Protein AF-A0A941L6X6-F1 (afdb_monomer_lite)

Sequence (63 aa):
MGQQQLLLVILVTIIVGIATVVAINTFSSAADSANLDAVRQDVANIAASAQSYYMKPTQLGGG

Foldseek 3Di:
DVVVVVVVVVVVVVVVVVVVVVVVVVVVVVVVVVVVVVVVVVVVVVVVVLVVLCPDDVVVVGD

Radius of gyration: 26.74 Å; chains: 1; bounding box: 43×13×77 Å

pLDDT: mean 92.23, std 8.6, range [57.41, 98.31]

Secondary structure (DSSP, 8-state):
-HHHHHHHHHHHHHHHHHHHHHHHHHHHHHHHHHHHHHHHHHHHHHHHHHHHHHHS-GGGT--

Structure (mmCIF, N/CA/C/O backbone):
data_AF-A0A941L6X6-F1
#
_entry.id   AF-A0A941L6X6-F1
#
loop_
_atom_site.group_PDB
_atom_site.id
_atom_site.type_symbol
_atom_site.label_atom_id
_atom_site.label_alt_id
_atom_site.label_comp_id
_atom_site.label_asym_id
_atom_site.label_entity_id
_atom_site.label_seq_id
_atom_site.pdbx_PDB_ins_code
_atom_site.Cartn_x
_atom_site.Cartn_y
_atom_site.Cartn_z
_atom_site.occupancy
_atom_site.B_iso_or_equiv
_atom_site.auth_seq_id
_atom_site.auth_comp_id
_atom_site.auth_asym_id
_atom_site.auth_atom_id
_atom_site.pdbx_PDB_model_num
ATOM 1 N N . MET A 1 1 ? 25.272 5.780 -38.881 1.00 80.31 1 MET A N 1
ATOM 2 C CA . MET A 1 1 ? 24.533 6.666 -37.951 1.00 80.31 1 MET A CA 1
ATOM 3 C C . MET A 1 1 ? 23.105 6.185 -37.684 1.00 80.31 1 MET A C 1
ATOM 5 O O . MET A 1 1 ? 22.791 5.968 -36.524 1.00 80.31 1 MET A O 1
ATOM 9 N N . GLY A 1 2 ? 22.269 5.919 -38.701 1.00 83.50 2 GLY A N 1
ATOM 10 C CA . GLY A 1 2 ? 20.870 5.489 -38.485 1.00 83.50 2 GLY A CA 1
ATOM 11 C C . GLY A 1 2 ? 20.678 4.167 -37.717 1.00 83.50 2 GLY A C 1
ATOM 12 O O . GLY A 1 2 ? 19.801 4.081 -36.866 1.00 83.50 2 GLY A O 1
ATOM 13 N N . GLN A 1 3 ? 21.527 3.156 -37.942 1.00 89.31 3 GLN A N 1
ATOM 14 C CA . GLN A 1 3 ? 21.391 1.845 -37.282 1.00 89.31 3 GL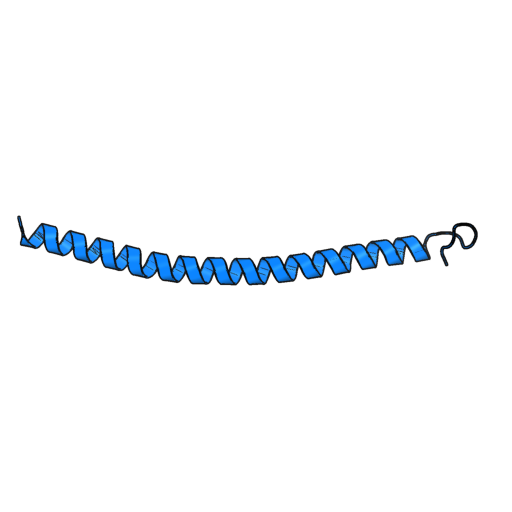N A CA 1
ATOM 15 C C . GLN A 1 3 ? 21.739 1.871 -35.781 1.00 89.31 3 GLN A C 1
ATOM 17 O O . GLN A 1 3 ? 21.037 1.264 -34.981 1.00 89.31 3 GLN A O 1
ATOM 22 N N . GLN A 1 4 ? 22.785 2.602 -35.376 1.00 88.19 4 GLN A N 1
ATOM 23 C CA . GLN A 1 4 ? 23.143 2.738 -33.955 1.00 88.19 4 GLN A CA 1
ATOM 24 C C . GLN A 1 4 ? 22.112 3.566 -33.182 1.00 88.19 4 GLN A C 1
ATOM 26 O O . GLN A 1 4 ? 21.769 3.220 -32.056 1.00 88.19 4 GLN A O 1
ATOM 31 N N . GLN A 1 5 ? 21.572 4.622 -33.793 1.00 89.94 5 GLN A N 1
ATOM 32 C CA . GLN A 1 5 ? 20.530 5.434 -33.169 1.00 89.94 5 GLN A CA 1
ATOM 33 C C . GLN A 1 5 ? 19.236 4.633 -32.956 1.00 89.94 5 GLN A C 1
ATOM 35 O O . GLN A 1 5 ? 18.640 4.717 -31.886 1.00 89.94 5 GLN A O 1
ATOM 40 N N . LEU A 1 6 ? 18.841 3.803 -33.927 1.00 93.06 6 LEU A N 1
ATOM 41 C CA . LEU A 1 6 ? 17.694 2.899 -33.789 1.00 93.06 6 LEU A CA 1
ATOM 42 C C . LEU A 1 6 ? 17.872 1.898 -32.640 1.00 93.06 6 LEU A C 1
ATOM 44 O O . LEU A 1 6 ? 16.952 1.708 -31.847 1.00 93.06 6 LEU A O 1
ATOM 48 N N . LEU A 1 7 ? 19.060 1.300 -32.512 1.00 93.50 7 LEU A N 1
ATOM 49 C CA . LEU A 1 7 ? 19.354 0.362 -31.423 1.00 93.50 7 LEU A CA 1
ATOM 50 C C . LEU A 1 7 ? 19.278 1.027 -30.042 1.00 93.50 7 LEU A C 1
ATOM 52 O O . LEU A 1 7 ? 18.730 0.442 -29.109 1.00 93.50 7 LEU A O 1
ATOM 56 N N . LEU A 1 8 ? 19.776 2.260 -29.914 1.00 94.69 8 LEU A N 1
ATOM 57 C CA . LEU A 1 8 ? 19.715 3.007 -28.656 1.00 94.69 8 LEU A CA 1
ATOM 58 C C . LEU A 1 8 ? 18.277 3.347 -28.248 1.00 94.69 8 LEU A C 1
ATOM 60 O O . LEU A 1 8 ? 17.933 3.216 -27.075 1.00 94.69 8 LEU A O 1
ATOM 64 N N . VAL A 1 9 ? 17.421 3.734 -29.199 1.00 95.00 9 VAL A N 1
ATOM 65 C CA . VAL A 1 9 ? 16.009 4.035 -28.912 1.00 95.00 9 VAL A CA 1
ATOM 66 C C . VAL A 1 9 ? 15.280 2.793 -28.405 1.00 95.00 9 VAL A C 1
ATOM 68 O O . VAL A 1 9 ? 14.595 2.862 -27.387 1.00 95.00 9 VAL A O 1
ATOM 71 N N . ILE A 1 10 ? 15.475 1.644 -29.057 1.00 96.00 10 ILE A N 1
ATOM 72 C CA . ILE A 1 10 ? 14.851 0.380 -28.638 1.00 96.00 10 ILE A CA 1
ATOM 73 C C . ILE A 1 10 ? 15.264 0.028 -27.207 1.00 96.00 10 ILE A C 1
ATOM 75 O O . ILE A 1 10 ? 14.408 -0.265 -26.371 1.00 96.00 10 ILE A O 1
ATOM 79 N N . LEU A 1 11 ? 16.557 0.131 -26.899 1.00 96.50 11 LEU A N 1
ATOM 80 C CA . LEU A 1 11 ? 17.075 -0.160 -25.566 1.00 96.50 11 LEU A CA 1
ATOM 81 C C . LEU A 1 11 ? 16.403 0.712 -24.493 1.00 96.50 11 LEU A C 1
ATOM 83 O O . LEU A 1 11 ? 15.941 0.187 -23.481 1.00 96.50 11 LEU A O 1
ATOM 87 N N . VAL A 1 12 ? 16.276 2.020 -24.731 1.00 97.31 12 VAL A N 1
ATOM 88 C CA . VAL A 1 12 ? 15.602 2.936 -23.795 1.00 97.31 12 VAL A CA 1
ATOM 89 C C . VAL A 1 12 ? 14.124 2.579 -23.632 1.00 97.31 12 VAL A C 1
ATOM 91 O O . VAL A 1 12 ? 13.630 2.530 -22.508 1.00 97.31 12 VAL A O 1
ATOM 94 N N . THR A 1 13 ? 13.412 2.280 -24.723 1.00 96.81 13 THR A N 1
ATOM 95 C CA . THR A 1 13 ? 11.976 1.953 -24.647 1.00 96.81 13 THR A CA 1
ATOM 96 C C . THR A 1 13 ? 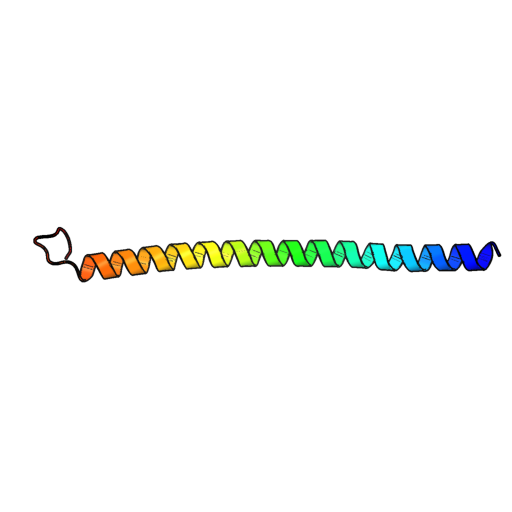11.689 0.685 -23.843 1.00 96.81 13 THR A C 1
ATOM 98 O O . THR A 1 13 ? 10.716 0.657 -23.093 1.00 96.81 13 THR A O 1
ATOM 101 N N . ILE A 1 14 ? 12.554 -0.333 -23.926 1.00 97.25 14 ILE A N 1
ATOM 102 C CA . ILE A 1 14 ? 12.418 -1.565 -23.133 1.00 97.25 14 ILE A CA 1
ATOM 103 C C . ILE A 1 14 ? 12.582 -1.260 -21.641 1.00 97.25 14 ILE A C 1
ATOM 105 O O . ILE A 1 14 ? 11.779 -1.714 -20.827 1.00 97.25 14 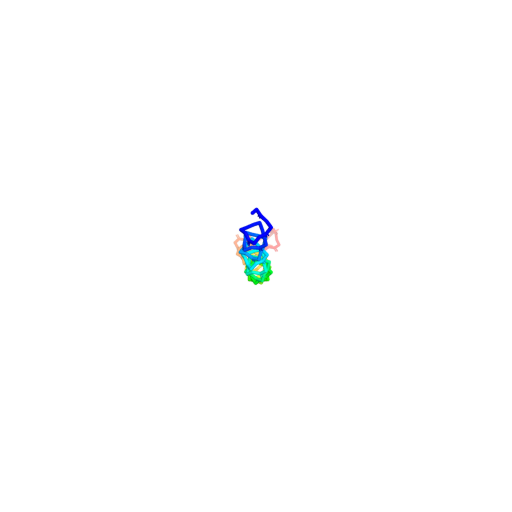ILE A O 1
ATOM 109 N N . ILE A 1 15 ? 13.587 -0.456 -21.282 1.00 97.50 15 ILE A N 1
ATOM 110 C CA . ILE A 1 15 ? 13.824 -0.060 -19.888 1.00 97.50 15 ILE A CA 1
ATOM 111 C C . ILE A 1 15 ? 12.617 0.703 -19.340 1.00 97.50 15 ILE A C 1
ATOM 113 O O . ILE A 1 15 ? 12.135 0.383 -18.254 1.00 97.50 15 ILE A O 1
ATOM 117 N N . VAL A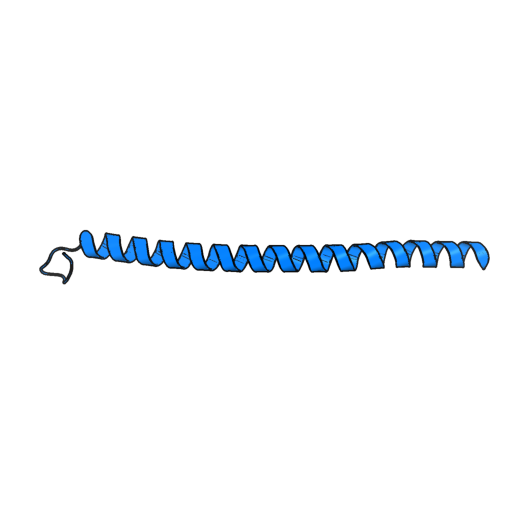 1 16 ? 12.093 1.668 -20.102 1.00 98.31 16 VAL A N 1
ATOM 118 C CA . VAL A 1 16 ? 10.902 2.433 -19.706 1.00 98.31 16 VAL A CA 1
ATOM 119 C C . VAL A 1 16 ? 9.693 1.509 -19.537 1.00 98.31 16 VAL A C 1
ATOM 121 O O . VAL A 1 16 ? 8.979 1.636 -18.547 1.00 98.31 16 VAL A O 1
ATOM 124 N N . GLY A 1 17 ? 9.490 0.546 -20.440 1.00 97.88 17 GLY A N 1
ATOM 125 C CA . GLY A 1 17 ? 8.382 -0.410 -20.357 1.00 97.88 17 GLY A CA 1
ATOM 126 C C . GLY A 1 17 ? 8.426 -1.304 -19.113 1.00 97.88 17 GLY A C 1
ATOM 127 O O . GLY A 1 17 ? 7.395 -1.553 -18.497 1.00 97.88 17 GLY A O 1
ATOM 128 N N . ILE A 1 18 ? 9.610 -1.759 -18.698 1.00 97.94 18 ILE A N 1
ATOM 129 C CA . ILE A 1 18 ? 9.751 -2.543 -17.461 1.00 97.94 18 ILE A CA 1
ATOM 130 C C . ILE A 1 18 ? 9.560 -1.640 -16.236 1.00 97.94 18 ILE A C 1
ATOM 132 O O . ILE A 1 18 ? 8.861 -2.015 -15.293 1.00 97.94 18 ILE A O 1
ATOM 136 N N . ALA A 1 19 ? 10.141 -0.438 -16.254 1.00 98.19 19 ALA A N 1
ATOM 137 C CA . ALA A 1 19 ? 10.050 0.508 -15.147 1.00 98.19 19 ALA A CA 1
ATOM 138 C C . ALA A 1 19 ? 8.600 0.913 -14.841 1.00 98.19 19 ALA A C 1
ATOM 140 O O . ALA A 1 19 ? 8.231 0.993 -13.671 1.00 98.19 19 ALA A O 1
ATOM 141 N N . THR A 1 20 ? 7.758 1.116 -15.860 1.00 98.19 20 THR A N 1
ATOM 142 C CA . THR A 1 20 ? 6.340 1.456 -15.655 1.00 98.19 20 THR A CA 1
ATOM 143 C C . THR A 1 20 ? 5.565 0.319 -14.997 1.00 98.19 20 THR A C 1
ATOM 145 O O . THR A 1 20 ? 4.816 0.568 -14.055 1.00 98.19 20 THR A O 1
ATOM 148 N N . VAL A 1 21 ? 5.780 -0.931 -15.416 1.00 98.06 21 VAL A N 1
ATOM 149 C CA . VAL A 1 21 ? 5.128 -2.100 -14.799 1.00 98.06 21 VAL A CA 1
ATOM 150 C C . VAL A 1 21 ? 5.572 -2.277 -13.345 1.00 98.06 21 VAL A C 1
ATOM 152 O O . VAL A 1 21 ? 4.736 -2.468 -12.461 1.00 98.06 21 VAL A O 1
ATOM 155 N N . VAL A 1 22 ? 6.875 -2.159 -13.067 1.00 98.31 22 VAL A N 1
ATOM 156 C CA . VAL A 1 22 ? 7.406 -2.237 -11.695 1.00 98.31 22 VAL A CA 1
ATOM 157 C C . VAL A 1 22 ? 6.844 -1.113 -10.823 1.00 98.31 22 VAL A C 1
ATOM 159 O O . VAL A 1 22 ? 6.447 -1.370 -9.685 1.00 98.31 22 VAL A O 1
ATOM 162 N N . ALA A 1 23 ? 6.756 0.111 -11.350 1.00 98.12 23 ALA A N 1
ATOM 163 C CA . ALA A 1 23 ? 6.195 1.249 -10.628 1.00 98.12 23 ALA A CA 1
ATOM 164 C C . ALA A 1 23 ? 4.726 1.012 -10.254 1.00 98.12 23 ALA A C 1
ATOM 166 O O . ALA A 1 23 ? 4.360 1.203 -9.097 1.00 98.12 23 ALA A O 1
ATOM 167 N N . ILE A 1 24 ? 3.902 0.531 -11.192 1.00 98.12 24 ILE A N 1
ATOM 168 C CA . ILE A 1 24 ? 2.486 0.216 -10.939 1.00 98.12 24 ILE A CA 1
ATOM 169 C C . ILE A 1 24 ? 2.352 -0.839 -9.836 1.00 98.12 24 ILE A C 1
ATOM 171 O O . ILE A 1 24 ? 1.611 -0.633 -8.876 1.00 98.12 24 ILE A O 1
ATOM 175 N N . ASN A 1 25 ? 3.107 -1.935 -9.928 1.00 98.00 25 ASN A N 1
ATOM 176 C CA . ASN A 1 25 ? 3.054 -3.005 -8.929 1.00 98.00 25 ASN A CA 1
ATOM 177 C C . ASN A 1 25 ? 3.498 -2.519 -7.540 1.00 98.00 25 ASN A C 1
ATOM 179 O O . ASN A 1 25 ? 2.892 -2.875 -6.527 1.00 98.00 25 ASN A O 1
ATOM 183 N N . THR A 1 26 ? 4.526 -1.670 -7.492 1.00 98.12 26 THR A N 1
ATOM 184 C CA . THR A 1 26 ? 5.030 -1.082 -6.244 1.00 98.12 26 THR A CA 1
ATOM 185 C C . THR A 1 26 ? 3.999 -0.144 -5.624 1.00 98.12 26 THR A C 1
ATOM 187 O O . THR A 1 26 ? 3.731 -0.245 -4.430 1.00 98.12 26 THR A O 1
ATOM 190 N N . PHE A 1 27 ? 3.369 0.723 -6.424 1.00 97.88 27 PHE A N 1
ATOM 191 C CA . PHE A 1 27 ? 2.309 1.607 -5.939 1.00 97.88 27 PHE A CA 1
ATOM 192 C C . PHE A 1 27 ? 1.082 0.832 -5.453 1.00 97.88 27 PHE A C 1
ATOM 194 O O . PHE A 1 27 ? 0.539 1.183 -4.410 1.00 97.88 27 PHE A O 1
ATOM 201 N N . SER A 1 28 ? 0.684 -0.241 -6.145 1.00 97.50 28 SER A N 1
ATOM 202 C CA . SER A 1 28 ? -0.407 -1.113 -5.689 1.00 97.50 28 SER A CA 1
ATOM 203 C C . SER A 1 28 ? -0.087 -1.734 -4.328 1.00 97.50 28 SER A C 1
ATOM 205 O O . SER A 1 28 ? -0.868 -1.611 -3.391 1.00 97.50 28 SER A O 1
ATOM 207 N N . SER A 1 29 ? 1.106 -2.319 -4.186 1.00 97.88 29 SER A N 1
ATOM 208 C CA . SER A 1 29 ? 1.548 -2.943 -2.929 1.00 97.88 29 SER A CA 1
ATOM 209 C C . SER A 1 29 ? 1.650 -1.930 -1.781 1.00 97.88 29 SER A C 1
ATOM 211 O O . SER A 1 29 ? 1.332 -2.239 -0.630 1.00 97.88 29 SER A O 1
ATOM 213 N N . ALA A 1 30 ? 2.086 -0.704 -2.085 1.00 97.38 30 ALA A N 1
ATOM 214 C CA . ALA A 1 30 ? 2.141 0.391 -1.125 1.00 97.38 30 ALA A CA 1
ATOM 215 C C . ALA A 1 30 ? 0.740 0.845 -0.685 1.00 97.38 30 ALA A C 1
ATOM 217 O O . ALA A 1 30 ? 0.541 1.101 0.500 1.00 97.38 30 ALA A O 1
ATOM 218 N N . ALA A 1 31 ? -0.233 0.906 -1.601 1.00 97.50 31 ALA A N 1
ATOM 219 C CA . ALA A 1 31 ? -1.620 1.236 -1.275 1.00 97.50 31 ALA A CA 1
ATOM 220 C C . ALA A 1 31 ? -2.265 0.171 -0.373 1.00 97.50 31 ALA A C 1
ATOM 222 O O . ALA A 1 31 ? -2.899 0.515 0.624 1.00 97.50 31 ALA A O 1
ATOM 223 N N . ASP A 1 32 ? -2.043 -1.112 -0.667 1.00 97.88 32 ASP A N 1
ATOM 224 C CA . ASP A 1 32 ? -2.535 -2.216 0.165 1.00 97.88 32 ASP A CA 1
ATOM 225 C C . ASP A 1 32 ? -1.934 -2.168 1.576 1.00 97.88 32 ASP A C 1
ATOM 227 O O . ASP A 1 32 ? -2.649 -2.302 2.572 1.00 97.88 32 ASP A O 1
ATOM 231 N N . SER A 1 33 ? -0.627 -1.908 1.669 1.00 97.69 33 SER A N 1
ATOM 232 C CA . SER A 1 33 ? 0.071 -1.761 2.953 1.00 97.69 33 SER A CA 1
ATOM 233 C C . SER A 1 33 ? -0.447 -0.558 3.744 1.00 97.69 33 SER A C 1
ATOM 235 O O . SER A 1 33 ? -0.737 -0.686 4.930 1.00 97.69 33 SER A O 1
ATOM 237 N N . ALA A 1 34 ? -0.646 0.588 3.085 1.00 97.94 34 ALA A N 1
ATOM 238 C CA . ALA A 1 34 ? -1.176 1.796 3.713 1.00 97.94 34 ALA A CA 1
ATOM 239 C C . ALA A 1 34 ? -2.604 1.601 4.251 1.00 97.94 34 ALA A C 1
ATOM 241 O O . ALA A 1 34 ? -2.907 2.048 5.355 1.00 97.94 34 ALA A O 1
ATOM 242 N N . ASN A 1 35 ? -3.469 0.899 3.511 1.00 97.12 35 ASN A N 1
ATOM 243 C CA . ASN A 1 35 ? -4.814 0.555 3.982 1.00 97.12 35 ASN A CA 1
ATOM 244 C C . ASN A 1 35 ? -4.760 -0.333 5.228 1.00 97.12 35 ASN A C 1
ATOM 246 O O . ASN A 1 35 ? -5.494 -0.116 6.191 1.00 97.12 35 ASN A O 1
ATOM 250 N N . LEU A 1 36 ? -3.875 -1.329 5.221 1.00 97.56 36 LEU A N 1
ATOM 251 C CA . LEU A 1 36 ? -3.708 -2.234 6.348 1.00 97.56 36 LEU A CA 1
ATOM 252 C C . LEU A 1 36 ? -3.181 -1.492 7.586 1.00 97.56 36 LEU A C 1
ATOM 254 O O . LEU A 1 36 ? -3.676 -1.709 8.693 1.00 97.56 36 LEU A O 1
ATOM 258 N N . ASP A 1 37 ? -2.227 -0.583 7.403 1.00 97.81 37 ASP A N 1
ATOM 259 C CA . ASP A 1 37 ? -1.696 0.248 8.482 1.00 97.81 37 ASP A CA 1
ATOM 260 C C . ASP A 1 37 ? -2.734 1.246 9.016 1.00 97.81 37 ASP A C 1
ATOM 262 O O . ASP A 1 37 ? -2.814 1.438 10.230 1.00 97.81 37 ASP A O 1
ATOM 266 N N . ALA A 1 38 ? -3.599 1.804 8.162 1.00 97.75 38 ALA A N 1
ATOM 267 C CA . ALA A 1 38 ? -4.722 2.637 8.598 1.00 97.75 38 ALA A CA 1
ATOM 268 C C . ALA A 1 38 ? -5.693 1.855 9.500 1.00 97.75 38 ALA A C 1
ATOM 270 O O . ALA A 1 38 ? -6.005 2.298 10.605 1.00 97.75 38 ALA A O 1
ATOM 271 N N . VAL A 1 39 ? -6.089 0.643 9.093 1.00 97.81 39 VAL A N 1
ATOM 272 C CA . VAL A 1 39 ? -6.957 -0.222 9.912 1.00 97.81 39 VAL A CA 1
ATOM 273 C C . VAL A 1 39 ? -6.289 -0.585 11.240 1.00 97.81 39 VAL A C 1
ATOM 275 O O . VAL A 1 39 ? -6.932 -0.566 12.290 1.00 97.81 39 VAL A O 1
ATOM 278 N N . ARG A 1 40 ? -4.986 -0.893 11.232 1.00 97.31 40 ARG A N 1
ATOM 279 C CA . ARG A 1 40 ? -4.228 -1.142 12.469 1.00 97.31 40 ARG A CA 1
ATOM 280 C C . ARG A 1 40 ? -4.242 0.070 13.394 1.00 97.31 40 ARG A C 1
ATOM 282 O O . ARG A 1 40 ? -4.418 -0.102 14.600 1.00 97.31 40 ARG A O 1
ATOM 289 N N . GLN A 1 41 ? -4.074 1.270 12.845 1.00 97.81 41 GLN A N 1
ATOM 290 C CA . GLN A 1 41 ? -4.111 2.505 13.619 1.00 97.81 41 GLN A CA 1
ATOM 291 C C . GLN A 1 41 ? -5.492 2.736 14.241 1.00 97.81 41 GLN A C 1
ATOM 293 O O . GLN A 1 41 ? -5.576 3.082 15.419 1.00 97.81 41 GLN A O 1
ATOM 298 N N . ASP A 1 42 ? -6.569 2.488 13.497 1.00 97.19 42 ASP A N 1
ATOM 299 C CA . ASP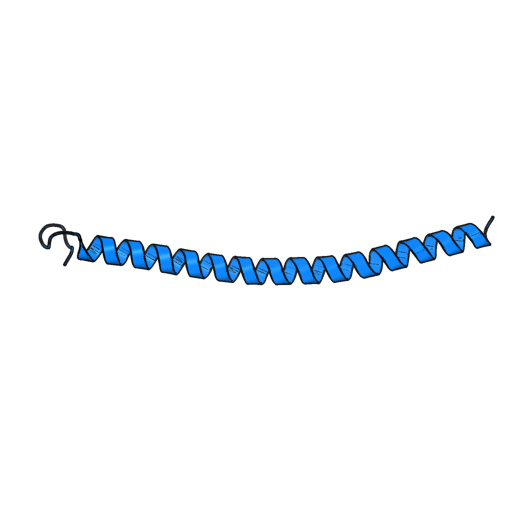 A 1 42 ? -7.935 2.597 14.016 1.00 97.19 42 ASP A CA 1
ATOM 300 C C . ASP A 1 42 ? -8.178 1.623 15.172 1.00 97.19 42 ASP A C 1
ATOM 302 O O . ASP A 1 42 ? -8.676 2.015 16.230 1.00 97.19 42 ASP A O 1
ATOM 306 N N . VAL A 1 43 ? -7.751 0.365 15.025 1.00 96.44 43 VAL A N 1
ATOM 307 C CA . VAL A 1 43 ? -7.847 -0.636 16.098 1.00 96.44 43 VAL A CA 1
ATOM 308 C C . VAL A 1 43 ? -7.028 -0.219 17.320 1.00 96.44 43 VAL A C 1
ATOM 310 O O . VAL A 1 43 ? -7.513 -0.338 18.445 1.00 96.44 43 VAL A O 1
ATOM 313 N N . ALA A 1 44 ? -5.817 0.309 17.130 1.00 97.12 44 ALA A N 1
ATOM 314 C CA . ALA A 1 44 ? -4.992 0.806 18.228 1.00 97.12 44 ALA A CA 1
ATOM 315 C C . ALA A 1 44 ? -5.662 1.981 18.963 1.00 97.12 44 ALA A C 1
ATOM 317 O O . ALA A 1 44 ? -5.673 2.012 20.194 1.00 97.12 44 ALA A O 1
ATOM 318 N N . ASN A 1 45 ? -6.284 2.906 18.228 1.00 96.50 45 ASN A N 1
ATOM 319 C CA . ASN A 1 45 ? -7.027 4.029 18.801 1.00 96.50 45 ASN A CA 1
ATOM 320 C C . ASN A 1 45 ? -8.244 3.553 19.614 1.00 96.50 45 ASN A C 1
ATOM 322 O O . ASN A 1 45 ? -8.495 4.054 20.716 1.00 96.50 45 ASN A O 1
ATOM 326 N N . ILE A 1 46 ? -8.985 2.564 19.103 1.00 95.06 46 ILE A N 1
ATOM 327 C CA . ILE A 1 46 ? -10.110 1.945 19.818 1.00 95.06 46 ILE A CA 1
ATOM 328 C C . ILE A 1 46 ? -9.614 1.244 21.084 1.00 95.06 46 ILE A C 1
ATOM 330 O O . ILE A 1 46 ? -10.185 1.453 22.152 1.00 95.06 46 ILE A O 1
ATOM 334 N N . ALA A 1 47 ? -8.535 0.464 20.998 1.00 94.31 47 ALA A N 1
ATOM 335 C CA . ALA A 1 47 ? -7.952 -0.223 22.147 1.00 94.31 47 ALA A CA 1
ATOM 336 C C . ALA A 1 47 ? -7.496 0.767 23.229 1.00 94.31 47 ALA A C 1
ATOM 338 O O . ALA A 1 47 ? -7.816 0.586 24.404 1.00 94.31 47 ALA A O 1
ATOM 339 N N . ALA A 1 48 ? -6.829 1.857 22.840 1.00 93.56 48 ALA A N 1
ATOM 340 C CA . ALA A 1 48 ? -6.426 2.920 23.757 1.00 93.56 48 ALA A CA 1
ATOM 341 C C . ALA A 1 48 ? -7.637 3.600 24.416 1.00 93.56 48 ALA A C 1
ATOM 343 O O . ALA A 1 48 ? -7.623 3.879 25.618 1.00 93.56 48 ALA A O 1
ATOM 344 N N . SER A 1 49 ? -8.711 3.824 23.655 1.00 91.62 49 SER A N 1
ATOM 345 C CA . SER A 1 49 ? -9.961 4.397 24.168 1.00 91.62 49 SER A CA 1
ATOM 346 C C . SER A 1 49 ? -10.663 3.450 25.144 1.00 91.62 49 SER A C 1
ATOM 348 O O . SER A 1 49 ? -11.109 3.888 26.203 1.00 91.62 49 SER A O 1
ATOM 350 N N . ALA A 1 50 ? -10.709 2.154 24.833 1.00 89.44 50 ALA A N 1
ATOM 351 C CA . ALA A 1 50 ? -11.284 1.120 25.689 1.00 89.44 50 ALA A CA 1
ATOM 352 C C . ALA A 1 50 ? -10.486 0.946 26.990 1.00 89.44 50 ALA A C 1
ATOM 354 O O . ALA A 1 50 ? -11.066 0.914 28.073 1.00 89.44 50 ALA A O 1
ATOM 355 N N . GLN A 1 51 ? -9.153 0.924 26.911 1.00 90.62 51 GLN A N 1
ATOM 356 C CA . GLN A 1 51 ? -8.291 0.900 28.092 1.00 90.62 51 GLN A CA 1
ATOM 357 C C . GLN A 1 51 ? -8.491 2.157 28.947 1.00 90.62 51 GLN A C 1
ATOM 359 O O . GLN A 1 51 ? -8.610 2.070 30.168 1.00 90.62 51 GLN A O 1
ATOM 364 N N . SER A 1 52 ? -8.590 3.324 28.308 1.00 87.94 52 SER A N 1
ATOM 365 C CA . SER A 1 52 ? -8.867 4.586 28.997 1.00 87.94 52 SER A CA 1
ATOM 366 C C . SER A 1 52 ? -10.247 4.597 29.656 1.00 87.94 52 SER A C 1
ATOM 368 O O . SER A 1 52 ? -10.408 5.208 30.707 1.00 87.94 52 SER A O 1
ATOM 370 N N . TYR A 1 53 ? -11.246 3.943 29.059 1.00 87.38 53 TYR A N 1
ATOM 371 C CA . TYR A 1 53 ? -12.575 3.779 29.646 1.00 87.38 53 TYR A CA 1
ATOM 372 C C . TYR A 1 53 ? -12.537 2.877 30.885 1.00 87.38 53 TYR A C 1
ATOM 374 O O . TYR A 1 53 ? -13.037 3.272 31.935 1.00 87.38 53 TYR A O 1
ATOM 382 N N . TYR A 1 54 ? -11.866 1.727 30.795 1.00 86.12 54 TYR A N 1
ATOM 383 C CA . TYR A 1 54 ? -11.706 0.792 31.913 1.00 86.12 54 TYR A CA 1
ATOM 384 C C . TYR A 1 54 ? -10.912 1.394 33.087 1.00 86.12 54 TYR A C 1
ATOM 386 O O . TYR A 1 54 ? -11.201 1.141 34.251 1.00 86.12 54 TYR A O 1
ATOM 394 N N . MET A 1 55 ? -9.909 2.230 32.802 1.00 85.81 55 MET A N 1
ATOM 395 C CA . MET A 1 55 ? -9.119 2.904 33.840 1.00 85.81 55 MET A CA 1
ATOM 396 C C . MET A 1 55 ? -9.837 4.104 34.479 1.00 85.81 55 MET A C 1
ATOM 398 O O . MET A 1 55 ? -9.396 4.589 35.524 1.00 85.81 55 MET A O 1
ATOM 402 N N . LYS A 1 56 ? -10.912 4.622 33.871 1.00 84.44 56 LYS A N 1
ATOM 403 C CA . LYS A 1 56 ? -11.657 5.760 34.422 1.00 84.44 56 LYS A CA 1
ATOM 404 C C . LYS A 1 56 ? -12.555 5.295 35.579 1.00 84.44 56 LYS A C 1
ATOM 406 O O . LYS A 1 56 ? -13.304 4.337 35.418 1.00 84.44 56 LYS A O 1
ATOM 411 N N . PRO A 1 57 ? -12.554 5.993 36.729 1.00 75.75 57 PRO A N 1
ATOM 412 C CA . PRO A 1 57 ? -13.486 5.711 37.817 1.00 75.75 57 PRO A CA 1
ATOM 413 C C . PRO A 1 57 ? -14.949 5.838 37.371 1.00 75.75 57 PRO A C 1
ATOM 415 O O . PRO A 1 57 ? -15.285 6.717 36.575 1.00 75.75 57 PRO A O 1
ATOM 418 N N . THR A 1 58 ? -15.837 5.045 37.972 1.00 75.88 58 THR A N 1
ATOM 419 C CA . THR A 1 58 ? -17.286 5.034 37.681 1.00 75.88 58 THR A CA 1
ATOM 420 C C . THR A 1 58 ? -17.970 6.390 37.830 1.00 75.88 58 THR A C 1
ATOM 422 O O . THR A 1 58 ? -18.894 6.710 37.088 1.00 75.88 58 THR A O 1
ATOM 425 N N . GLN A 1 59 ? -17.461 7.248 38.716 1.00 74.75 59 GLN A N 1
ATOM 426 C CA . GLN A 1 59 ? -17.963 8.615 38.904 1.00 74.75 59 GLN A CA 1
ATOM 427 C C . GLN A 1 59 ? -17.650 9.568 37.737 1.00 74.75 59 GLN A C 1
ATOM 429 O O . GLN A 1 59 ? -18.296 10.601 37.601 1.00 74.75 59 GLN A O 1
ATOM 434 N N . LEU A 1 60 ? -16.675 9.229 36.888 1.00 78.38 60 LEU A N 1
ATOM 435 C CA . LEU A 1 60 ? -16.303 9.985 35.685 1.00 78.38 60 LEU A CA 1
ATOM 436 C C . LEU A 1 60 ? -16.806 9.303 34.399 1.00 78.38 60 LEU A C 1
ATOM 438 O O . LEU A 1 60 ? -16.344 9.629 33.305 1.00 78.38 60 LEU A O 1
ATOM 442 N N . GLY A 1 61 ? -17.740 8.355 34.532 1.00 70.69 61 GLY A N 1
ATOM 443 C CA . GLY A 1 61 ? -18.345 7.637 33.413 1.00 70.69 61 GLY A CA 1
ATOM 444 C C . GLY A 1 61 ? -17.485 6.518 32.819 1.00 70.69 61 GLY A C 1
ATOM 445 O O . GLY A 1 61 ? -17.762 6.121 31.692 1.00 70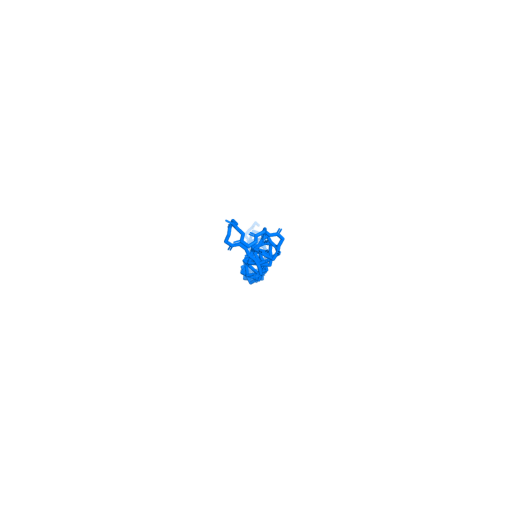.69 61 GLY A O 1
ATOM 446 N N . GLY A 1 62 ? -16.450 6.041 33.524 1.00 71.25 62 GLY A N 1
ATOM 447 C CA . GLY A 1 62 ? -15.733 4.796 33.194 1.00 71.25 62 GLY A CA 1
ATOM 448 C C . GLY A 1 62 ? -16.260 3.582 33.966 1.00 71.25 62 GLY A C 1
ATOM 449 O O . GLY A 1 62 ? -17.226 3.714 34.717 1.00 71.25 62 GLY A O 1
ATOM 450 N N . GLY A 1 63 ? -15.631 2.417 33.805 1.00 57.41 63 GLY A N 1
ATOM 451 C CA . GLY A 1 63 ? -16.013 1.175 34.498 1.00 57.41 63 GLY A CA 1
ATOM 452 C C . GLY A 1 63 ? -15.989 -0.050 33.603 1.00 57.41 63 GLY A C 1
ATOM 453 O O . GLY A 1 63 ? -16.903 -0.168 32.763 1.00 57.41 63 GLY A O 1
#